Protein AF-A0A1F4VRR9-F1 (afdb_monomer)

Solvent-accessible surface area (backbone atoms only — not comparable to full-atom values): 4446 Å² total; per-residue (Å²): 114,82,54,61,83,65,56,92,85,65,53,94,63,46,30,59,74,50,72,35,36,72,70,57,53,69,70,51,88,59,88,62,56,42,78,54,83,74,22,59,50,72,86,64,49,73,65,78,93,68,76,50,20,26,32,32,30,36,43,70,57,51,51,52,53,50,54,68,68,67,74,112

Sequence (72 aa):
MYSNAEHPELRVGEVWLTNADHQEFATIGFRTKRLGCTAYDVDGNPIRGGDIQPVFVSRQEQDRFRRKYSAG

pLDDT: mean 87.13, std 12.89, range [44.69, 96.69]

Nearest PDB structures (foldseek):
  3j77-assembly1_21  TM=2.974E-01  e=7.328E+00  Saccharomyces cerevisiae

Mean predicted aligned error: 5.17 Å

Organism: NCBI:txid1802627

Foldseek 3Di:
DDDQPDDPPADVQKTWDDWDAPVRQVPDPAPQKDWDDFDADPVRHTDPDDRITIIMGGPVSVVVVCVVVVVD

Radius of gyration: 12.71 Å; Cα contacts (8 Å, |Δi|>4): 99; chains: 1; bounding box: 34×24×26 Å

Secondary structure (DSSP, 8-state):
---TT--TTPPTTEEEEEEE-HHHHHH---TT-EE-S--B-TTSPBP-SSS-EEEEEEHHHHHHHHHHHS--

Structure (mmCIF, N/CA/C/O backbone):
data_AF-A0A1F4VRR9-F1
#
_entry.id   AF-A0A1F4VRR9-F1
#
loop_
_atom_site.group_PDB
_atom_site.id
_atom_site.type_symbol
_atom_site.label_atom_id
_atom_site.label_alt_id
_atom_site.label_comp_id
_atom_site.label_asym_id
_atom_site.label_entity_id
_atom_sit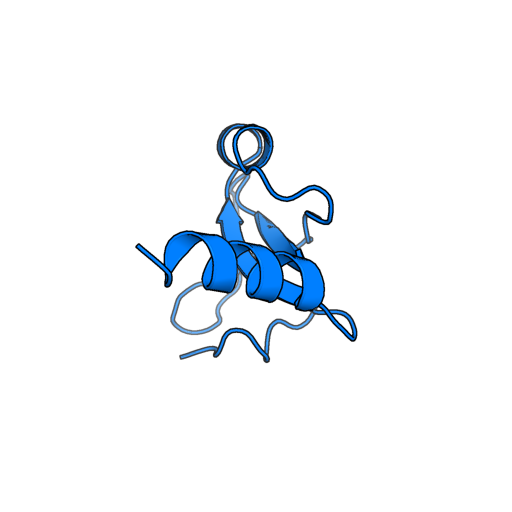e.label_seq_id
_atom_site.pdbx_PDB_ins_code
_atom_site.Cartn_x
_atom_site.Cartn_y
_atom_site.Cartn_z
_atom_site.occupancy
_atom_site.B_iso_or_equiv
_atom_site.auth_seq_id
_atom_site.auth_comp_id
_atom_site.auth_asym_id
_atom_site.auth_atom_id
_atom_site.pdbx_PDB_model_num
ATOM 1 N N . MET A 1 1 ? -8.410 -10.465 -11.726 1.00 44.69 1 MET A N 1
ATOM 2 C CA . MET A 1 1 ? -8.711 -9.207 -11.012 1.00 44.69 1 MET A CA 1
ATOM 3 C C . MET A 1 1 ? -8.357 -9.430 -9.552 1.00 44.69 1 MET A C 1
ATOM 5 O O . MET A 1 1 ? -9.138 -10.058 -8.848 1.00 44.69 1 MET A O 1
ATOM 9 N N . TYR A 1 2 ? -7.148 -9.048 -9.136 1.00 47.19 2 TYR A N 1
ATOM 10 C CA . TYR A 1 2 ? -6.712 -9.252 -7.753 1.00 47.19 2 TYR A CA 1
ATOM 11 C C . TYR A 1 2 ? -7.633 -8.469 -6.819 1.00 47.19 2 TYR A C 1
ATOM 13 O O . TYR A 1 2 ? -7.772 -7.251 -6.941 1.00 47.19 2 TYR A O 1
ATOM 21 N N . SER A 1 3 ? -8.318 -9.181 -5.927 1.00 53.47 3 SER A N 1
ATOM 22 C CA . SER A 1 3 ? -9.087 -8.536 -4.870 1.00 53.47 3 SER A CA 1
ATOM 23 C C . SER A 1 3 ? -8.115 -7.950 -3.840 1.00 53.47 3 SER A C 1
ATOM 25 O O . SER A 1 3 ? -7.002 -8.454 -3.679 1.00 53.47 3 SER A O 1
ATOM 27 N N . ASN A 1 4 ? -8.533 -6.929 -3.084 1.00 55.78 4 ASN A N 1
ATOM 28 C CA . ASN A 1 4 ? -7.757 -6.311 -1.989 1.00 55.78 4 ASN A CA 1
ATOM 29 C C . ASN A 1 4 ? -7.207 -7.299 -0.923 1.00 55.78 4 ASN A C 1
ATOM 31 O O . ASN A 1 4 ? -6.567 -6.861 0.036 1.00 55.78 4 ASN A O 1
ATOM 35 N N . ALA A 1 5 ? -7.488 -8.603 -1.040 1.00 62.44 5 ALA A N 1
ATOM 36 C CA . ALA A 1 5 ? -7.076 -9.678 -0.146 1.00 62.44 5 ALA A CA 1
ATOM 37 C C . ALA A 1 5 ? -5.920 -10.561 -0.669 1.00 62.44 5 ALA A C 1
ATOM 39 O O . ALA A 1 5 ? -5.460 -11.414 0.084 1.00 62.44 5 ALA A O 1
ATOM 40 N N . GLU A 1 6 ? -5.443 -10.392 -1.908 1.00 76.12 6 GLU A N 1
ATOM 41 C CA . GLU A 1 6 ? -4.575 -11.396 -2.564 1.00 76.12 6 GLU A CA 1
ATOM 42 C C . GLU A 1 6 ? -3.181 -10.886 -2.960 1.00 76.12 6 GLU A C 1
ATOM 44 O O . GLU A 1 6 ? -2.466 -11.541 -3.718 1.00 76.12 6 GLU A O 1
ATOM 49 N N . HIS A 1 7 ? -2.756 -9.727 -2.452 1.00 87.62 7 HIS A N 1
ATOM 50 C CA . HIS A 1 7 ? -1.405 -9.246 -2.730 1.00 87.62 7 HIS A CA 1
ATOM 51 C C . HIS A 1 7 ? -0.355 -10.149 -2.039 1.00 87.62 7 HIS A C 1
ATOM 53 O O . HIS A 1 7 ? -0.476 -10.374 -0.833 1.00 87.62 7 HIS A O 1
ATOM 59 N N . PRO A 1 8 ? 0.711 -10.616 -2.727 1.00 89.44 8 PRO A N 1
ATOM 60 C CA . PRO A 1 8 ? 1.697 -11.545 -2.150 1.00 89.44 8 PRO A CA 1
ATOM 61 C C . PRO A 1 8 ? 2.376 -11.045 -0.864 1.00 89.44 8 PRO A C 1
ATOM 63 O O . PRO A 1 8 ? 2.735 -11.822 0.012 1.00 89.44 8 PRO A O 1
ATOM 66 N N . GLU A 1 9 ? 2.548 -9.728 -0.752 1.00 92.50 9 GLU A N 1
ATOM 67 C CA . GLU A 1 9 ? 3.153 -9.051 0.407 1.00 92.50 9 GLU A CA 1
ATOM 68 C C . GLU A 1 9 ? 2.157 -8.602 1.495 1.00 92.50 9 GLU A C 1
ATOM 70 O O . GLU A 1 9 ? 2.531 -7.861 2.414 1.00 92.50 9 GLU A O 1
ATOM 75 N N . LEU A 1 10 ? 0.885 -8.992 1.386 1.00 92.75 10 LEU A N 1
ATOM 76 C CA . LEU A 1 10 ? -0.152 -8.619 2.345 1.00 92.75 10 LEU A CA 1
ATOM 77 C C . LEU A 1 10 ? 0.067 -9.337 3.684 1.00 92.75 10 LEU A C 1
ATOM 79 O O . LEU A 1 10 ? 0.213 -10.559 3.725 1.00 92.75 10 LEU A O 1
ATOM 83 N N . ARG A 1 11 ? 0.055 -8.600 4.801 1.00 94.50 11 ARG A N 1
ATOM 84 C CA . ARG A 1 11 ? 0.154 -9.195 6.146 1.00 94.50 11 ARG A CA 1
ATOM 85 C C . ARG A 1 11 ? -1.220 -9.400 6.775 1.00 94.50 11 ARG A C 1
ATOM 87 O O . ARG A 1 11 ? -2.207 -8.761 6.409 1.00 94.50 11 ARG A O 1
ATOM 94 N N . VAL A 1 12 ? -1.278 -10.271 7.784 1.00 93.31 12 VAL A N 1
ATOM 95 C CA . VAL A 1 12 ? -2.497 -10.492 8.576 1.00 93.31 12 VAL A CA 1
ATOM 96 C C . VAL A 1 12 ? -2.975 -9.166 9.171 1.00 93.31 12 VAL A C 1
ATOM 98 O O . VAL A 1 12 ? -2.229 -8.478 9.863 1.00 93.31 12 VAL A O 1
ATOM 101 N N . GLY A 1 13 ? -4.234 -8.816 8.899 1.00 93.19 13 GLY A N 1
ATOM 102 C CA . GLY A 1 13 ? -4.847 -7.572 9.370 1.00 93.19 13 GLY A CA 1
ATOM 103 C C . GLY A 1 13 ? -4.591 -6.347 8.487 1.00 93.19 13 GLY A C 1
ATOM 104 O O . GLY A 1 13 ? -5.117 -5.278 8.798 1.00 93.19 13 GLY A O 1
ATOM 105 N N . GLU A 1 14 ? -3.851 -6.481 7.386 1.00 94.38 14 GLU A N 1
ATOM 106 C CA . GLU A 1 14 ? -3.702 -5.434 6.374 1.00 94.38 14 GLU A CA 1
ATOM 107 C C . GLU A 1 14 ? -4.733 -5.578 5.240 1.00 94.38 14 GLU A C 1
ATOM 109 O O . GLU A 1 14 ? -5.418 -6.595 5.075 1.00 94.38 14 GLU A O 1
ATOM 114 N N . VAL A 1 15 ? -4.843 -4.514 4.453 1.00 93.50 15 VAL A N 1
ATOM 115 C CA . VAL A 1 15 ? -5.514 -4.455 3.153 1.00 93.50 15 VAL A CA 1
ATOM 116 C C . VAL A 1 15 ? -4.582 -3.765 2.166 1.00 93.50 15 VAL A C 1
ATOM 118 O O . VAL A 1 15 ? -3.861 -2.836 2.540 1.00 93.50 15 VAL A O 1
ATOM 121 N N . TRP A 1 16 ? -4.612 -4.193 0.906 1.00 93.31 16 TRP A N 1
ATOM 122 C CA . TRP A 1 16 ? -4.022 -3.405 -0.171 1.00 93.31 16 TRP A CA 1
ATOM 123 C C . TRP A 1 16 ? -4.915 -2.191 -0.451 1.00 93.31 16 TRP A C 1
ATOM 125 O O . TRP A 1 16 ? -6.134 -2.331 -0.582 1.00 93.31 16 TRP A O 1
ATOM 135 N N . LEU A 1 17 ? -4.316 -0.998 -0.458 1.00 92.50 17 LEU A N 1
ATOM 136 C CA . LEU A 1 17 ? -5.014 0.272 -0.653 1.00 92.50 17 LEU A CA 1
ATOM 137 C C . LEU A 1 17 ? -4.917 0.751 -2.104 1.00 92.50 17 LEU A C 1
ATOM 139 O O . LEU A 1 17 ? -5.935 1.069 -2.707 1.00 92.50 17 LEU A O 1
ATOM 143 N N . THR A 1 18 ? -3.695 0.853 -2.625 1.00 92.50 18 THR A N 1
ATOM 144 C CA . THR A 1 18 ? -3.377 1.322 -3.982 1.00 92.50 18 THR A CA 1
ATOM 145 C C . THR A 1 18 ? -1.922 0.990 -4.301 1.00 92.50 18 THR A C 1
ATOM 147 O O . THR A 1 18 ? -1.153 0.667 -3.397 1.00 92.50 18 THR A O 1
ATOM 150 N N . ASN A 1 19 ? -1.519 1.124 -5.559 1.00 93.31 19 ASN A N 1
ATOM 151 C CA . ASN A 1 19 ? -0.118 1.346 -5.906 1.00 93.31 19 ASN A CA 1
ATOM 152 C C . ASN A 1 19 ? 0.140 2.860 -5.927 1.00 93.31 19 ASN A C 1
ATOM 154 O O . ASN A 1 19 ? -0.754 3.609 -6.323 1.00 93.31 19 ASN A O 1
ATOM 158 N N . ALA A 1 20 ? 1.299 3.303 -5.451 1.00 94.31 20 ALA A N 1
ATOM 159 C CA . ALA A 1 20 ? 1.643 4.717 -5.344 1.00 94.31 20 ALA A CA 1
ATOM 160 C C . ALA A 1 20 ? 3.151 4.932 -5.481 1.00 94.31 20 ALA A C 1
ATOM 162 O O . ALA A 1 20 ? 3.937 4.057 -5.105 1.00 94.31 20 ALA A O 1
ATOM 163 N N . ASP A 1 21 ? 3.547 6.104 -5.964 1.00 94.69 21 ASP A N 1
ATOM 164 C CA . ASP A 1 21 ? 4.928 6.568 -5.838 1.00 94.69 21 ASP A CA 1
ATOM 165 C C . ASP A 1 21 ? 5.223 7.171 -4.446 1.00 94.69 21 ASP A C 1
ATOM 167 O O . ASP A 1 21 ? 4.364 7.250 -3.558 1.00 94.69 21 ASP A O 1
ATOM 171 N N . HIS A 1 22 ? 6.469 7.603 -4.227 1.00 93.06 22 HIS A N 1
ATOM 172 C CA . HIS A 1 22 ? 6.889 8.203 -2.959 1.00 93.06 22 HIS A CA 1
ATOM 173 C C . HIS A 1 22 ? 6.168 9.517 -2.614 1.00 93.06 22 HIS A C 1
ATOM 175 O O . HIS A 1 22 ? 5.945 9.791 -1.428 1.00 93.06 22 HIS A O 1
ATOM 181 N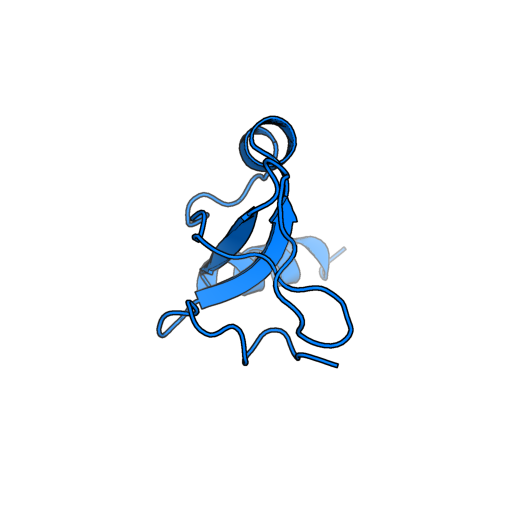 N . GLN A 1 23 ? 5.815 10.338 -3.609 1.00 93.88 23 GLN A N 1
ATOM 182 C CA . GLN A 1 23 ? 5.110 11.601 -3.382 1.00 93.88 23 GLN A CA 1
ATOM 183 C C . GLN A 1 23 ? 3.660 11.332 -2.992 1.00 93.88 23 GLN A C 1
ATOM 185 O O . GLN A 1 23 ? 3.186 11.840 -1.974 1.00 93.88 23 GLN A O 1
ATOM 1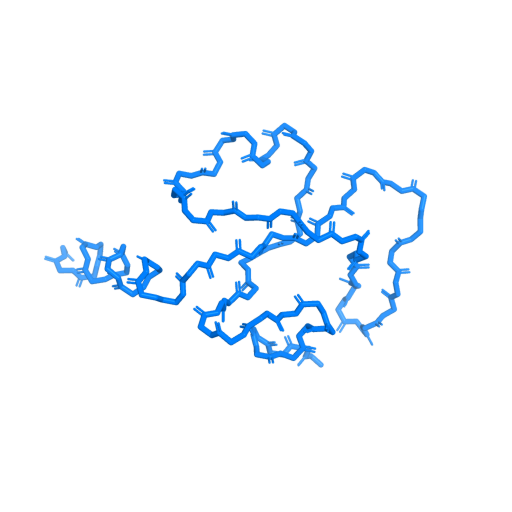90 N N . GLU A 1 24 ? 2.979 10.469 -3.738 1.00 95.12 24 GLU A N 1
ATOM 191 C CA . GLU A 1 24 ? 1.622 10.026 -3.447 1.00 95.12 24 GLU A CA 1
ATOM 192 C C . GLU A 1 24 ? 1.554 9.383 -2.059 1.00 95.12 24 GLU A C 1
ATOM 194 O O . GLU A 1 24 ? 0.725 9.779 -1.233 1.00 95.12 24 GLU A O 1
ATOM 199 N N . PHE A 1 25 ? 2.490 8.483 -1.735 1.00 95.94 25 PHE A N 1
ATOM 200 C CA . PHE A 1 25 ? 2.569 7.841 -0.423 1.00 95.94 25 PHE A CA 1
ATOM 201 C C . PHE A 1 25 ? 2.650 8.851 0.728 1.00 95.94 25 PHE A C 1
ATOM 203 O O . PHE A 1 25 ? 2.001 8.659 1.765 1.00 95.94 25 PHE A O 1
ATOM 210 N N . ALA A 1 26 ? 3.400 9.946 0.567 1.00 95.38 26 ALA A N 1
ATOM 211 C CA . ALA A 1 26 ? 3.519 10.982 1.591 1.00 95.38 26 ALA A CA 1
ATOM 212 C C . ALA A 1 26 ? 2.167 11.641 1.913 1.00 95.38 26 ALA A C 1
ATOM 214 O O . ALA A 1 26 ? 1.894 11.927 3.081 1.00 95.38 26 ALA A O 1
ATOM 215 N N . THR A 1 27 ? 1.291 11.791 0.918 1.00 96.00 27 THR A N 1
ATOM 216 C CA . THR A 1 27 ? -0.024 12.437 1.077 1.00 96.00 27 THR A CA 1
ATOM 217 C C . THR A 1 27 ? -1.100 11.530 1.682 1.00 96.00 27 THR A C 1
ATOM 219 O O . THR A 1 27 ? -2.095 12.020 2.217 1.00 96.00 27 THR A O 1
ATOM 222 N N . ILE A 1 28 ? -0.908 10.206 1.661 1.00 94.19 28 ILE A N 1
ATOM 223 C CA . ILE A 1 28 ? -1.887 9.242 2.184 1.00 94.19 28 ILE A CA 1
ATOM 224 C C . ILE A 1 28 ? -2.055 9.406 3.706 1.00 94.19 28 ILE A C 1
ATOM 226 O O . ILE A 1 28 ? -1.113 9.227 4.477 1.00 94.19 28 ILE A O 1
ATOM 230 N N . GLY A 1 29 ? -3.277 9.694 4.158 1.00 94.50 29 GLY A N 1
ATOM 231 C CA . GLY A 1 29 ? -3.586 10.044 5.555 1.00 94.50 29 GLY A CA 1
ATOM 232 C C . GLY A 1 29 ? -3.685 8.887 6.562 1.00 94.50 29 GLY A C 1
ATOM 233 O O . GLY A 1 29 ? -4.051 9.125 7.713 1.00 94.50 2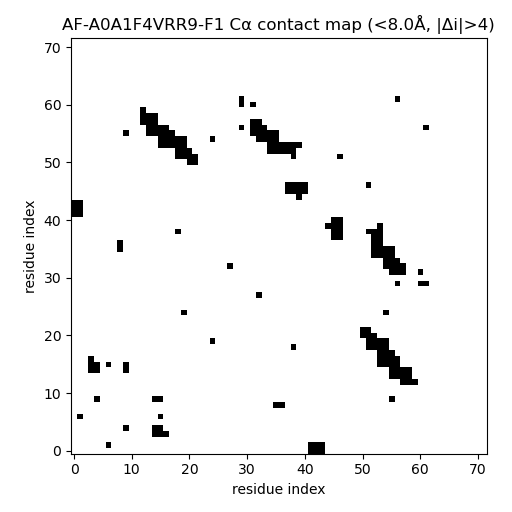9 GLY A O 1
ATOM 234 N N . PHE A 1 30 ? -3.390 7.649 6.161 1.00 94.25 30 PHE A N 1
ATOM 235 C CA . PHE A 1 30 ? -3.402 6.485 7.056 1.00 94.25 30 PHE A CA 1
ATOM 236 C C . PHE A 1 30 ? -2.120 6.420 7.887 1.00 94.25 30 PHE A C 1
ATOM 238 O O . PHE A 1 30 ? -1.018 6.467 7.341 1.00 94.25 30 PHE A O 1
ATOM 245 N N . ARG A 1 31 ? -2.242 6.270 9.208 1.00 95.12 31 ARG A N 1
ATOM 246 C CA . ARG A 1 31 ? -1.083 6.167 10.112 1.00 95.12 31 ARG A CA 1
ATOM 247 C C . ARG A 1 31 ? -0.408 4.805 10.035 1.00 95.12 31 ARG A C 1
ATOM 249 O O . ARG A 1 31 ? 0.792 4.711 10.251 1.00 95.12 31 ARG A O 1
ATOM 256 N N . THR A 1 32 ? -1.171 3.762 9.724 1.00 95.94 32 THR A N 1
ATOM 257 C CA . THR A 1 32 ? -0.685 2.380 9.597 1.00 95.94 32 THR A CA 1
ATOM 258 C C . THR A 1 32 ? -0.198 2.041 8.188 1.00 95.94 32 THR A C 1
ATOM 260 O O . THR A 1 32 ? -0.033 0.865 7.868 1.00 95.94 32 THR A O 1
ATOM 263 N N . LYS A 1 33 ? 0.014 3.050 7.329 1.00 96.12 33 LYS A N 1
ATOM 264 C CA . LYS A 1 33 ? 0.449 2.834 5.949 1.00 96.12 33 LYS A CA 1
ATOM 265 C C . LYS A 1 33 ? 1.866 2.263 5.874 1.00 96.12 33 LYS A C 1
ATOM 267 O O . LYS A 1 33 ? 2.760 2.681 6.608 1.00 96.12 33 LYS A O 1
ATOM 272 N N . ARG A 1 34 ? 2.072 1.343 4.938 1.00 96.69 34 ARG A N 1
ATOM 273 C CA . ARG A 1 34 ? 3.344 0.670 4.671 1.00 96.69 34 ARG A CA 1
ATOM 274 C C . ARG A 1 34 ? 3.526 0.480 3.168 1.00 96.69 34 ARG A C 1
ATOM 276 O O . ARG A 1 34 ? 2.583 0.082 2.493 1.00 96.69 34 ARG A O 1
ATOM 283 N N . LEU A 1 35 ? 4.740 0.706 2.673 1.00 95.94 35 LEU A N 1
ATOM 284 C CA . LEU A 1 35 ? 5.128 0.349 1.307 1.00 95.94 35 LEU A CA 1
ATOM 285 C C . LEU A 1 35 ? 5.521 -1.135 1.230 1.00 95.94 35 LEU A C 1
ATOM 287 O O . LEU A 1 35 ? 6.141 -1.675 2.154 1.00 95.94 35 LEU A O 1
ATOM 291 N N . GLY A 1 36 ? 5.135 -1.803 0.148 1.00 94.50 36 GLY A N 1
ATOM 292 C CA . GLY A 1 36 ? 5.732 -3.070 -0.272 1.00 94.50 36 GLY A CA 1
ATOM 293 C C . GLY A 1 36 ? 6.819 -2.881 -1.315 1.00 94.50 36 GLY A C 1
ATOM 294 O O . GLY A 1 36 ? 7.249 -1.767 -1.605 1.00 94.50 36 GLY A O 1
ATOM 295 N N . CYS A 1 37 ? 7.252 -3.995 -1.885 1.00 93.44 37 CYS A N 1
ATOM 296 C CA . CYS A 1 37 ? 8.377 -4.058 -2.801 1.00 93.44 37 CYS A CA 1
ATOM 297 C C . CYS A 1 37 ? 7.943 -4.119 -4.266 1.00 93.44 37 CYS A C 1
ATOM 299 O O . CYS A 1 37 ? 8.577 -3.491 -5.107 1.00 93.44 37 CYS A O 1
ATOM 301 N N . THR A 1 38 ? 6.908 -4.890 -4.599 1.00 93.12 38 THR A N 1
ATOM 302 C CA . THR A 1 38 ? 6.517 -5.167 -5.988 1.00 93.12 38 THR A CA 1
ATOM 303 C C . THR A 1 38 ? 5.066 -4.793 -6.224 1.00 93.12 38 THR A C 1
ATOM 305 O O . THR A 1 38 ? 4.166 -5.393 -5.646 1.00 93.12 38 THR A O 1
ATOM 308 N N . ALA A 1 39 ? 4.843 -3.812 -7.098 1.00 92.62 39 ALA A N 1
ATOM 309 C CA . ALA A 1 39 ? 3.516 -3.481 -7.595 1.00 92.62 39 ALA A CA 1
ATOM 310 C C . ALA A 1 39 ? 3.139 -4.407 -8.758 1.00 92.62 39 ALA A C 1
ATOM 312 O O . ALA A 1 39 ? 3.995 -4.797 -9.555 1.00 92.62 39 ALA A O 1
ATOM 313 N N . TYR A 1 40 ? 1.851 -4.721 -8.869 1.00 88.69 40 TYR A N 1
ATOM 314 C CA . TYR A 1 40 ? 1.300 -5.555 -9.934 1.00 88.69 40 TYR A CA 1
ATOM 315 C C . TYR A 1 40 ? 0.241 -4.780 -10.721 1.00 88.69 40 TYR A C 1
ATOM 317 O O . TYR A 1 40 ? -0.452 -3.926 -10.157 1.00 88.69 40 TYR A O 1
ATOM 325 N N . ASP A 1 41 ? 0.138 -5.062 -12.018 1.00 87.69 41 ASP A N 1
ATOM 326 C CA . ASP A 1 41 ? -0.911 -4.536 -12.887 1.00 87.69 41 ASP A CA 1
ATOM 327 C C . ASP A 1 41 ? -2.250 -5.279 -12.694 1.00 87.69 41 ASP A C 1
ATOM 329 O O . ASP A 1 41 ? -2.400 -6.153 -11.836 1.00 87.69 41 ASP A O 1
ATOM 333 N N . VAL A 1 42 ? -3.253 -4.913 -13.496 1.00 83.81 42 VAL A N 1
ATOM 334 C CA . VAL A 1 42 ? -4.605 -5.495 -13.428 1.00 83.81 42 VAL A CA 1
ATOM 335 C C . VAL A 1 42 ? -4.654 -6.986 -13.785 1.00 83.81 42 VAL A C 1
ATOM 337 O O . VAL A 1 42 ? -5.564 -7.6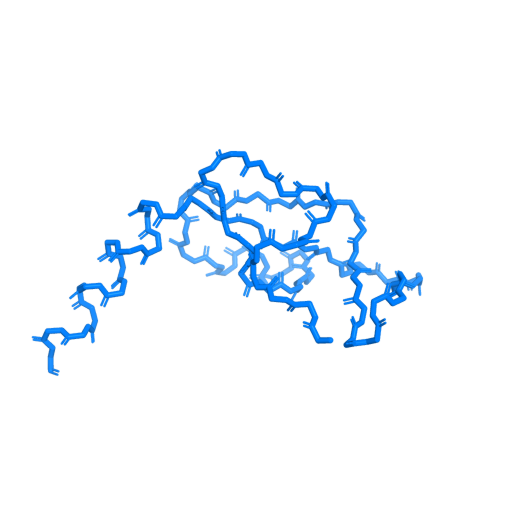93 -13.331 1.00 83.81 42 VAL A O 1
ATOM 340 N N . ASP A 1 43 ? -3.670 -7.457 -14.550 1.00 86.12 43 ASP A N 1
ATOM 341 C CA . ASP A 1 43 ? -3.501 -8.846 -14.971 1.00 86.12 43 ASP A CA 1
ATOM 342 C C . ASP A 1 43 ? -2.654 -9.650 -13.968 1.00 86.12 43 ASP A C 1
ATOM 344 O O . ASP A 1 43 ? -2.569 -10.873 -14.067 1.00 86.12 43 ASP A O 1
ATOM 348 N N . GLY A 1 44 ? -2.078 -8.987 -12.959 1.00 85.06 44 GLY A N 1
ATOM 349 C CA . GLY A 1 44 ? -1.210 -9.603 -11.959 1.00 85.06 44 GLY A CA 1
ATOM 350 C C . GLY A 1 44 ? 0.252 -9.695 -12.371 1.00 85.06 44 GLY A C 1
ATOM 351 O O . GLY A 1 44 ? 1.016 -10.406 -11.717 1.00 85.06 44 GLY A O 1
ATOM 352 N N . ASN A 1 45 ? 0.668 -9.010 -13.435 1.00 89.19 45 ASN A N 1
ATOM 353 C CA . ASN A 1 45 ? 2.071 -8.970 -13.821 1.00 89.19 45 ASN A CA 1
ATOM 354 C C . ASN A 1 45 ? 2.814 -7.914 -12.999 1.00 89.19 45 ASN A C 1
ATOM 356 O O . ASN A 1 45 ? 2.279 -6.831 -12.755 1.00 89.19 45 ASN A O 1
ATOM 360 N N . PRO A 1 46 ? 4.061 -8.188 -12.579 1.00 90.19 46 PRO A N 1
ATOM 361 C CA . PRO A 1 46 ? 4.858 -7.210 -11.857 1.00 90.19 46 PRO A CA 1
ATOM 362 C C . PRO A 1 46 ? 5.186 -6.016 -12.759 1.00 90.19 46 PRO A C 1
ATOM 364 O O . PRO A 1 46 ? 5.719 -6.181 -13.860 1.00 90.19 46 PRO A O 1
ATOM 367 N N . ILE A 1 47 ? 4.928 -4.810 -12.263 1.00 89.31 47 ILE A N 1
ATOM 368 C CA . ILE A 1 47 ? 5.292 -3.561 -12.931 1.00 89.31 47 ILE A CA 1
ATOM 369 C C . ILE A 1 47 ? 6.802 -3.370 -12.768 1.00 89.31 47 ILE A C 1
ATOM 371 O O . ILE A 1 47 ? 7.320 -3.310 -11.654 1.00 89.31 47 ILE A O 1
ATOM 375 N N . ARG A 1 48 ? 7.533 -3.309 -13.886 1.00 86.50 48 ARG A N 1
ATOM 376 C CA . ARG A 1 48 ? 8.997 -3.169 -13.900 1.00 86.50 48 ARG A CA 1
ATOM 377 C C . ARG A 1 48 ? 9.403 -1.751 -14.290 1.00 86.50 48 ARG A C 1
ATOM 379 O O . ARG A 1 48 ? 8.865 -1.206 -15.246 1.00 86.50 48 ARG A O 1
ATOM 386 N N . GLY A 1 49 ? 10.418 -1.213 -13.613 1.00 76.94 49 GLY A N 1
ATOM 387 C CA . GLY A 1 49 ? 11.107 0.009 -14.045 1.00 76.94 49 GLY A CA 1
ATOM 388 C C . GLY A 1 49 ? 10.449 1.329 -13.635 1.00 76.94 49 GLY A C 1
ATOM 389 O O . GLY A 1 49 ? 10.619 2.314 -14.346 1.00 76.94 49 GLY A O 1
ATOM 390 N N . GLY A 1 50 ? 9.725 1.368 -12.513 1.00 79.88 50 GLY A N 1
ATOM 391 C CA . GLY A 1 50 ? 9.179 2.610 -11.961 1.00 79.88 50 GLY A CA 1
ATOM 392 C C . GLY A 1 50 ? 9.222 2.647 -10.436 1.00 79.88 50 GLY A C 1
ATOM 393 O O . GLY A 1 50 ? 9.340 1.605 -9.794 1.00 79.88 50 GLY A O 1
ATOM 394 N N . ASP A 1 51 ? 9.065 3.846 -9.875 1.00 89.38 51 ASP A N 1
ATOM 395 C CA . ASP A 1 51 ? 9.037 4.109 -8.425 1.00 89.38 51 ASP A CA 1
ATOM 396 C C . ASP A 1 51 ? 7.667 3.805 -7.788 1.00 89.38 51 ASP A C 1
ATOM 398 O O . ASP A 1 51 ? 7.330 4.315 -6.722 1.00 89.38 51 ASP A O 1
ATOM 402 N N . ILE A 1 52 ? 6.851 2.985 -8.456 1.00 93.31 52 ILE A N 1
ATOM 403 C CA . ILE A 1 52 ? 5.507 2.627 -8.010 1.00 93.31 52 ILE A CA 1
A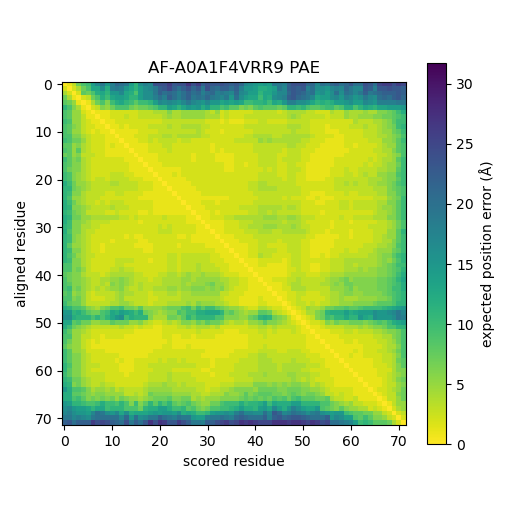TOM 404 C C . ILE A 1 52 ? 5.585 1.398 -7.108 1.00 93.31 52 ILE A C 1
ATOM 406 O O . ILE A 1 52 ? 6.063 0.335 -7.508 1.00 93.31 52 ILE A O 1
ATOM 410 N N . GLN A 1 53 ? 5.039 1.527 -5.904 1.00 95.00 53 GLN A N 1
ATOM 411 C CA . GLN A 1 53 ? 5.031 0.486 -4.886 1.00 95.00 53 GLN A CA 1
ATOM 412 C C . GLN A 1 53 ? 3.618 0.285 -4.322 1.00 95.00 53 GLN A C 1
ATOM 414 O O . GLN A 1 53 ? 2.834 1.233 -4.238 1.00 95.00 53 GLN A O 1
ATOM 419 N N . PRO A 1 54 ? 3.254 -0.940 -3.911 1.00 95.06 54 PRO A N 1
ATOM 420 C CA . PRO A 1 54 ? 1.959 -1.188 -3.300 1.00 95.06 54 PRO A CA 1
ATOM 421 C C . PRO A 1 54 ? 1.919 -0.589 -1.891 1.00 95.06 54 PRO A C 1
ATOM 423 O O . PRO A 1 54 ? 2.862 -0.714 -1.107 1.00 95.06 54 PRO A O 1
ATOM 426 N N . VAL A 1 55 ? 0.797 0.036 -1.550 1.00 95.75 55 VAL A N 1
ATOM 427 C CA . VAL A 1 55 ? 0.526 0.611 -0.234 1.00 95.75 55 VAL A CA 1
ATOM 428 C C . VAL A 1 55 ? -0.437 -0.296 0.513 1.00 95.75 55 VAL A C 1
ATOM 430 O O . VAL A 1 55 ? -1.554 -0.555 0.060 1.00 95.75 55 VAL A O 1
ATOM 433 N N . PHE A 1 56 ? -0.021 -0.734 1.694 1.00 95.88 56 PHE A N 1
ATOM 434 C CA . PHE A 1 56 ? -0.840 -1.496 2.629 1.00 95.88 56 PHE A CA 1
ATOM 435 C C . PHE A 1 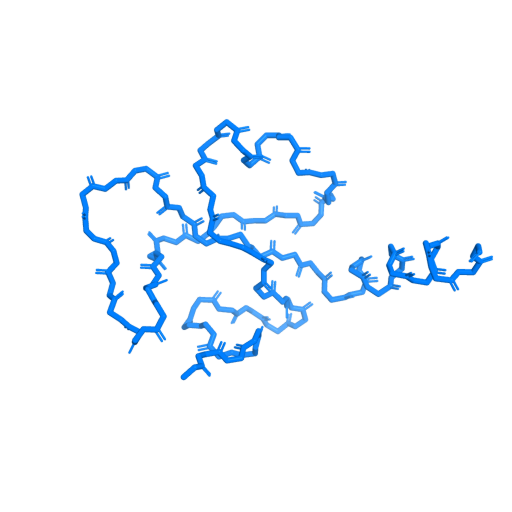56 ? -1.228 -0.629 3.812 1.00 95.88 56 PHE A C 1
ATOM 437 O O . PHE A 1 56 ? -0.432 0.190 4.266 1.00 95.88 56 PHE A O 1
ATOM 444 N N . VAL A 1 57 ? -2.436 -0.822 4.332 1.00 96.12 57 VAL A N 1
ATOM 445 C CA . VAL A 1 57 ? -2.902 -0.173 5.566 1.00 96.12 57 VAL A CA 1
ATOM 446 C C . VAL A 1 57 ? -3.579 -1.194 6.470 1.00 96.12 57 VAL A C 1
ATOM 448 O O . VAL A 1 57 ? -4.026 -2.244 6.010 1.00 96.12 57 VAL A O 1
ATOM 451 N N . SER A 1 58 ? -3.696 -0.893 7.762 1.00 95.81 58 SER A N 1
ATOM 452 C CA . SER A 1 58 ? -4.484 -1.711 8.682 1.00 95.81 58 SER A CA 1
ATOM 453 C C . SER A 1 58 ? -5.956 -1.712 8.275 1.00 95.81 58 SER A C 1
ATOM 455 O O . SER A 1 58 ? -6.575 -0.655 8.123 1.00 95.81 58 SER A O 1
ATOM 457 N N . ARG A 1 59 ? -6.553 -2.905 8.210 1.00 93.94 59 ARG A N 1
ATOM 458 C CA . ARG A 1 59 ? -7.996 -3.087 8.015 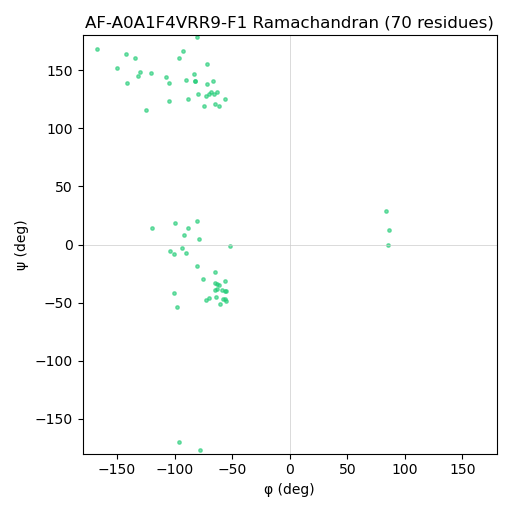1.00 93.94 59 ARG A CA 1
ATOM 459 C C . ARG A 1 59 ? -8.804 -2.353 9.084 1.00 93.94 59 ARG A C 1
ATOM 461 O O . ARG A 1 59 ? -9.793 -1.706 8.766 1.00 93.94 59 ARG A O 1
ATOM 468 N N . GLN A 1 60 ? -8.349 -2.387 10.339 1.00 94.00 60 GLN A N 1
ATOM 469 C CA . GLN A 1 60 ? -9.034 -1.718 11.447 1.00 94.00 60 GLN A CA 1
ATOM 470 C C . GLN A 1 60 ? -9.046 -0.191 11.279 1.00 94.00 60 GLN A C 1
ATOM 472 O O . GLN A 1 60 ? -10.044 0.463 11.593 1.00 94.00 60 GLN A O 1
ATOM 477 N N . GLU A 1 61 ? -7.944 0.391 10.795 1.00 94.19 61 GLU A N 1
ATOM 478 C CA . GLU A 1 61 ? -7.885 1.825 10.508 1.00 94.19 61 GLU A CA 1
ATOM 479 C C . GLU A 1 61 ? -8.757 2.169 9.294 1.00 94.19 61 GLU A C 1
ATOM 481 O O . GLU A 1 61 ? -9.570 3.089 9.383 1.00 94.19 61 GLU A O 1
ATOM 486 N N . GLN A 1 62 ? -8.675 1.392 8.209 1.00 92.69 62 GLN A N 1
ATOM 487 C CA . GLN A 1 62 ? -9.521 1.572 7.025 1.00 92.69 62 GLN A CA 1
ATOM 488 C C . GLN A 1 62 ? -11.013 1.533 7.374 1.00 92.69 62 GLN A C 1
ATOM 490 O O . GLN A 1 62 ? -11.756 2.433 6.981 1.00 92.69 62 GLN A O 1
ATOM 495 N N . ASP A 1 63 ? -11.451 0.555 8.166 1.00 91.75 63 ASP A N 1
ATOM 496 C CA . ASP A 1 63 ? -12.845 0.428 8.596 1.00 91.75 63 ASP A CA 1
ATOM 497 C C . ASP A 1 63 ? -13.294 1.616 9.455 1.00 91.75 63 ASP A C 1
ATOM 499 O O . ASP A 1 63 ? -14.419 2.102 9.309 1.00 91.75 63 ASP A O 1
ATOM 503 N N . ARG A 1 64 ? -12.418 2.125 10.333 1.00 90.75 64 ARG A N 1
ATOM 504 C CA . ARG A 1 64 ? -12.694 3.322 11.142 1.00 90.75 64 ARG A CA 1
ATOM 505 C C . ARG A 1 64 ? -12.873 4.556 10.262 1.00 90.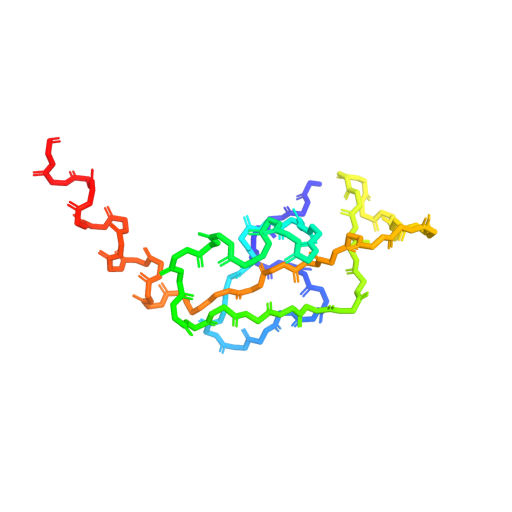75 64 ARG A C 1
ATOM 507 O O . ARG A 1 64 ? -13.819 5.311 10.479 1.00 90.75 64 ARG A O 1
ATOM 514 N N . PHE A 1 65 ? -11.990 4.751 9.282 1.00 87.50 65 PHE A N 1
ATOM 515 C CA . PHE A 1 65 ? -12.115 5.832 8.307 1.00 87.50 65 PHE A CA 1
ATOM 516 C C . PHE A 1 65 ? -13.418 5.686 7.522 1.00 87.50 65 PHE A C 1
ATOM 518 O O . PHE A 1 65 ? -14.221 6.614 7.521 1.00 87.50 65 PHE A O 1
ATOM 525 N N . ARG A 1 66 ? -13.698 4.510 6.951 1.00 85.31 66 ARG A N 1
ATOM 526 C CA . ARG A 1 66 ? -14.920 4.274 6.171 1.00 85.31 66 ARG A CA 1
ATOM 527 C C . ARG A 1 66 ? -16.173 4.613 6.975 1.00 85.31 66 ARG A C 1
ATOM 529 O O . ARG A 1 66 ? -16.979 5.407 6.518 1.00 85.31 66 ARG A O 1
ATOM 536 N N . ARG A 1 67 ? -16.290 4.129 8.216 1.00 84.19 67 ARG A N 1
ATOM 537 C CA . ARG A 1 67 ? -17.426 4.457 9.102 1.00 84.19 67 ARG A CA 1
ATOM 538 C C . ARG A 1 67 ? -17.574 5.954 9.372 1.00 84.19 67 ARG A C 1
ATOM 540 O O . ARG A 1 67 ? -18.696 6.440 9.410 1.00 84.19 67 ARG A O 1
ATOM 547 N N . LYS A 1 68 ? -16.466 6.680 9.545 1.00 80.31 68 LYS A N 1
ATOM 548 C CA . LYS A 1 68 ? -16.485 8.130 9.784 1.00 80.31 68 LYS A CA 1
ATOM 549 C C . LYS A 1 68 ? -17.038 8.912 8.587 1.00 80.31 68 LYS A C 1
ATOM 551 O O . LYS A 1 68 ? -17.684 9.930 8.795 1.00 80.31 68 LYS A O 1
ATOM 556 N N . TYR A 1 69 ? -16.796 8.436 7.366 1.00 69.69 69 TYR A N 1
ATOM 557 C CA . TYR A 1 69 ? -17.216 9.105 6.129 1.00 69.69 69 TYR A CA 1
ATOM 558 C C . TYR A 1 69 ? -18.482 8.506 5.489 1.00 69.69 69 TYR A C 1
ATOM 560 O O . TYR A 1 69 ? -19.008 9.086 4.551 1.00 69.69 69 TYR A O 1
ATOM 568 N N . SER A 1 70 ? -18.992 7.373 5.987 1.00 65.69 70 SER A N 1
ATOM 569 C CA . SER A 1 70 ? -20.279 6.781 5.572 1.00 65.69 70 SER A CA 1
ATOM 570 C C . SER A 1 70 ? -21.466 7.195 6.452 1.00 65.69 70 SER A C 1
ATOM 572 O O . SER A 1 70 ? -22.583 6.765 6.195 1.00 65.69 70 SER A O 1
ATOM 574 N N . ALA A 1 71 ? -21.226 7.970 7.512 1.00 59.62 71 ALA A N 1
ATOM 575 C CA . ALA A 1 71 ? -22.254 8.476 8.425 1.00 59.62 71 ALA A CA 1
ATOM 576 C C . ALA A 1 71 ? -22.657 9.938 8.127 1.00 59.62 71 ALA A C 1
ATOM 578 O O . ALA A 1 71 ? -23.183 10.611 9.012 1.00 59.62 71 ALA A O 1
ATOM 579 N N . GLY A 1 72 ? -22.354 10.426 6.919 1.00 46.44 72 GLY A N 1
ATOM 580 C CA . GLY A 1 72 ? -22.691 11.765 6.427 1.00 46.44 72 GLY A CA 1
ATOM 581 C C . GLY A 1 72 ? -23.710 11.713 5.304 1.00 46.44 72 GLY A C 1
ATOM 582 O O . GLY A 1 72 ? -23.672 10.722 4.541 1.00 46.44 72 GLY A O 1
#